Protein AF-A0A0K2RUL8-F1 (afdb_monomer_lite)

Secondary structure (DSSP, 8-state):
-EEESEEEBTEEEEEEEE-EETTEE---BBPBTTBS-EEEEEETTT-PBPEEEE-SPPPPTT--B-SEEEEEEEESSSSEEEEEEEEEETTEEEEEEEEEETEEEEPPPPB-PPP-----

Foldseek 3Di:
DFKWWFAAAPDKIKIKDFDDDPNHGDAFWDDDPFFSKDKWKAFPPPRDTWDKDWDDDGDDPPDTGDRMTMMITHHNGFHKMKMWMWIDDPNDIDIWIFIHTNHRDIGDGTDDDDDDDDDD

Radius of gyration: 14.35 Å; chains: 1; bounding box: 32×33×39 Å

Sequence (120 aa):
MTIAGDLRGGASSELTLSVSKNGAPVTTLQPYLGAFGHLVALRDGDLAYLHVHPEGAEPQNGQVSGPTVRFAAEAPTSGRYMLYFDFQVDGAVHSAAFVLAADGTPGAQPVQTPGESHGH

Structure (m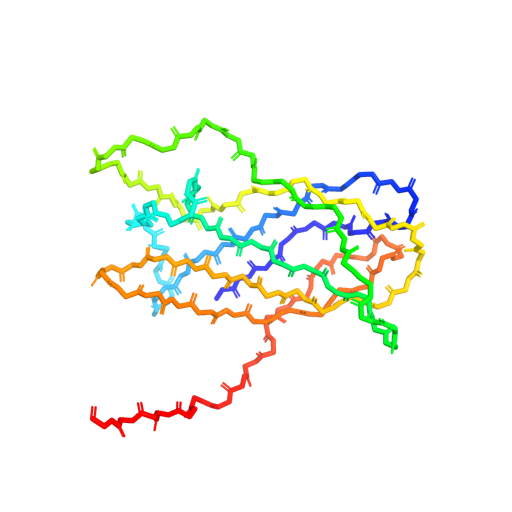mCIF, N/CA/C/O backbone):
data_AF-A0A0K2RUL8-F1
#
_entry.id   AF-A0A0K2RUL8-F1
#
loop_
_atom_site.group_PDB
_atom_site.id
_atom_site.type_symbol
_atom_site.label_atom_id
_atom_site.label_alt_id
_atom_site.label_comp_id
_atom_site.label_asym_id
_atom_site.label_entity_id
_atom_site.label_seq_id
_atom_site.pdbx_PDB_ins_code
_atom_site.Cartn_x
_atom_site.Cartn_y
_atom_site.Cartn_z
_atom_site.occupancy
_atom_site.B_iso_or_equiv
_atom_site.auth_seq_id
_atom_site.auth_comp_id
_atom_site.auth_asym_id
_atom_site.auth_atom_id
_atom_site.pdbx_PDB_model_num
ATOM 1 N N . MET A 1 1 ? -11.275 -1.785 -0.208 1.00 91.00 1 MET A N 1
ATOM 2 C CA . MET A 1 1 ? -9.869 -1.339 -0.252 1.00 91.00 1 MET A CA 1
ATOM 3 C C . MET A 1 1 ? -9.560 -0.812 -1.640 1.00 91.00 1 MET A C 1
ATOM 5 O O . MET A 1 1 ? -10.170 -1.292 -2.588 1.00 91.00 1 MET A O 1
ATOM 9 N N . THR A 1 2 ? -8.664 0.158 -1.765 1.00 94.81 2 THR A N 1
ATOM 10 C CA . THR A 1 2 ? -8.197 0.689 -3.057 1.00 94.81 2 THR A CA 1
ATOM 11 C C . THR A 1 2 ? -6.699 0.947 -3.001 1.00 94.81 2 THR A C 1
ATOM 13 O O . THR A 1 2 ? -6.160 1.167 -1.917 1.00 94.81 2 THR A O 1
ATOM 16 N N . ILE A 1 3 ? -6.055 0.943 -4.164 1.00 96.12 3 ILE A N 1
ATOM 17 C CA . ILE A 1 3 ? -4.680 1.395 -4.370 1.00 96.12 3 ILE A CA 1
ATOM 18 C C . ILE A 1 3 ? -4.711 2.573 -5.344 1.00 96.12 3 ILE A C 1
ATOM 20 O O . ILE A 1 3 ? -5.467 2.553 -6.313 1.00 96.12 3 ILE A O 1
ATOM 24 N N . ALA A 1 4 ? -3.922 3.601 -5.063 1.00 95.50 4 ALA A N 1
ATOM 25 C CA . ALA A 1 4 ? -3.710 4.747 -5.935 1.00 95.50 4 ALA A CA 1
ATOM 26 C C . ALA A 1 4 ? -2.208 4.963 -6.147 1.00 95.50 4 ALA A C 1
ATOM 28 O O . ALA A 1 4 ? -1.413 4.642 -5.264 1.00 95.50 4 ALA A O 1
ATOM 29 N N . GLY A 1 5 ? -1.847 5.515 -7.303 1.00 94.38 5 GLY A N 1
ATOM 30 C CA . GLY A 1 5 ? -0.465 5.716 -7.736 1.00 94.38 5 GLY A CA 1
ATOM 31 C C . GLY A 1 5 ? -0.208 5.095 -9.108 1.00 94.38 5 GLY A C 1
ATOM 32 O O . GLY A 1 5 ? -0.907 4.162 -9.514 1.00 94.38 5 GLY A O 1
ATOM 33 N N . ASP A 1 6 ? 0.796 5.631 -9.799 1.00 93.50 6 ASP A N 1
ATOM 34 C CA . ASP A 1 6 ? 1.191 5.231 -11.150 1.00 93.50 6 ASP A CA 1
ATOM 35 C C . ASP A 1 6 ? 2.545 4.522 -11.064 1.00 93.50 6 ASP A C 1
ATOM 37 O O . ASP A 1 6 ? 3.591 5.175 -11.027 1.00 93.50 6 ASP A O 1
ATOM 41 N N . LEU A 1 7 ? 2.545 3.188 -11.009 1.00 93.81 7 LEU A N 1
ATOM 42 C CA . LEU A 1 7 ? 3.792 2.425 -10.956 1.00 93.81 7 LEU A CA 1
ATOM 43 C C . LEU A 1 7 ? 4.550 2.589 -12.281 1.00 93.81 7 LEU A C 1
ATOM 45 O O . LEU A 1 7 ? 3.973 2.438 -13.360 1.00 93.81 7 LEU A O 1
ATOM 49 N N . ARG A 1 8 ? 5.852 2.881 -12.222 1.00 94.31 8 ARG A N 1
ATOM 50 C CA . ARG A 1 8 ? 6.692 3.054 -13.417 1.00 94.31 8 ARG A CA 1
ATOM 51 C C . ARG A 1 8 ? 7.955 2.213 -13.345 1.00 94.31 8 ARG A C 1
ATOM 53 O O . ARG A 1 8 ? 8.705 2.283 -12.379 1.00 94.31 8 ARG A O 1
ATOM 60 N N . GLY A 1 9 ? 8.210 1.450 -14.404 1.00 93.94 9 GLY A N 1
ATOM 61 C CA . GLY A 1 9 ? 9.452 0.701 -14.552 1.00 93.94 9 GLY A CA 1
ATOM 62 C C . GLY A 1 9 ? 10.683 1.610 -14.586 1.00 93.94 9 GLY A C 1
ATOM 63 O O . GLY A 1 9 ? 10.694 2.624 -15.280 1.00 93.94 9 GLY A O 1
ATOM 64 N N . GLY A 1 10 ? 11.727 1.226 -13.856 1.00 92.06 10 GLY A N 1
ATOM 65 C CA . GLY A 1 10 ? 12.992 1.952 -13.751 1.00 92.06 10 GLY A CA 1
ATOM 66 C C . GLY A 1 10 ? 12.940 3.207 -12.874 1.00 92.06 10 GLY A C 1
ATOM 67 O O . GLY A 1 10 ? 13.909 3.963 -12.866 1.00 92.06 10 GLY A O 1
ATOM 68 N N . ALA A 1 11 ? 11.838 3.452 -12.157 1.00 90.06 11 ALA A N 1
ATOM 69 C CA . ALA A 1 11 ? 11.668 4.620 -11.298 1.00 90.06 11 ALA A CA 1
ATOM 70 C C . ALA A 1 11 ? 10.979 4.262 -9.974 1.00 90.06 11 ALA A C 1
ATOM 72 O O . ALA A 1 11 ? 10.214 3.301 -9.888 1.00 90.06 11 ALA A O 1
ATOM 73 N N . SER A 1 12 ? 11.225 5.079 -8.949 1.00 93.38 12 SER A N 1
ATOM 74 C CA . SER A 1 12 ? 10.457 5.035 -7.705 1.00 93.38 12 SER A CA 1
ATOM 75 C C . SER A 1 12 ? 9.083 5.677 -7.909 1.00 93.38 12 SER A C 1
ATOM 77 O O . SER A 1 12 ? 8.950 6.668 -8.632 1.00 93.38 12 SER A O 1
ATOM 79 N N . SER A 1 13 ? 8.049 5.085 -7.319 1.00 95.06 13 SER A N 1
ATOM 80 C CA . SER A 1 13 ? 6.659 5.545 -7.374 1.00 95.06 13 SER A CA 1
ATOM 81 C C . SER A 1 13 ? 6.029 5.460 -5.984 1.00 95.06 13 SER A C 1
ATOM 83 O O . SER A 1 13 ? 6.240 4.481 -5.271 1.00 95.06 13 SER A O 1
ATOM 85 N N . GLU A 1 14 ? 5.230 6.460 -5.611 1.00 96.88 14 GLU A N 1
ATOM 86 C CA . GLU A 1 14 ? 4.415 6.403 -4.393 1.00 96.88 14 GLU A CA 1
ATOM 87 C C . GLU A 1 14 ? 3.122 5.623 -4.677 1.00 96.88 14 GLU A C 1
ATOM 89 O O . GLU A 1 14 ? 2.410 5.899 -5.647 1.00 96.88 14 GLU A O 1
ATOM 94 N N . LEU A 1 15 ? 2.808 4.654 -3.817 1.00 97.31 15 LEU A N 1
ATOM 95 C CA . LEU A 1 15 ? 1.560 3.900 -3.810 1.00 97.31 15 LEU A CA 1
ATOM 96 C C . LEU A 1 15 ? 0.812 4.174 -2.504 1.00 97.31 15 LEU A C 1
ATOM 98 O O . LEU A 1 15 ? 1.342 3.973 -1.413 1.00 97.31 15 LEU A O 1
ATOM 102 N N . THR A 1 16 ? -0.449 4.586 -2.607 1.00 97.56 16 THR A N 1
ATOM 103 C CA . THR A 1 16 ? -1.331 4.822 -1.458 1.00 97.56 16 THR A CA 1
ATOM 104 C C . THR A 1 16 ? -2.410 3.746 -1.390 1.00 97.56 16 THR A C 1
ATOM 106 O O . THR A 1 16 ? -3.286 3.686 -2.256 1.00 97.56 16 THR A O 1
ATOM 109 N N . LEU A 1 17 ? -2.402 2.927 -0.335 1.00 97.62 17 LEU A N 1
ATOM 110 C CA . LEU A 1 17 ? -3.502 2.013 -0.016 1.00 97.62 17 LEU A CA 1
ATOM 111 C C . LEU A 1 17 ? -4.522 2.704 0.876 1.00 97.62 17 LEU A C 1
ATOM 113 O O . LEU A 1 17 ? -4.144 3.334 1.854 1.00 97.62 17 LEU A O 1
ATOM 117 N N . SER A 1 18 ? -5.812 2.555 0.570 1.00 97.44 18 SER A N 1
ATOM 118 C CA . SER A 1 18 ? -6.915 3.042 1.411 1.00 97.44 18 SER A CA 1
ATOM 119 C C . SER A 1 18 ? -7.788 1.893 1.906 1.00 97.44 18 SER A C 1
ATOM 121 O O . SER A 1 18 ? -8.347 1.129 1.107 1.00 97.44 18 SER A O 1
ATOM 123 N N . VAL A 1 19 ? -7.947 1.800 3.226 1.00 97.06 19 VAL A N 1
ATOM 124 C CA . VAL A 1 19 ? -8.716 0.756 3.910 1.00 97.06 19 VAL A CA 1
ATOM 125 C C . VAL A 1 19 ? -10.100 1.278 4.297 1.00 97.06 19 VAL A C 1
ATOM 127 O O . VAL A 1 19 ? -10.252 2.328 4.922 1.00 97.06 19 VAL A O 1
ATOM 130 N N . SER A 1 20 ? -11.131 0.518 3.933 1.00 96.06 20 SER A N 1
ATOM 131 C CA . SER A 1 20 ? -12.523 0.800 4.284 1.00 96.06 20 SER A CA 1
ATOM 132 C C . SER A 1 20 ? -13.270 -0.486 4.630 1.00 96.06 20 SER A C 1
ATOM 134 O O . SER A 1 20 ? -12.995 -1.545 4.060 1.00 96.06 20 SER A O 1
ATOM 136 N N . LYS A 1 21 ? -14.230 -0.385 5.553 1.00 92.94 21 LYS A N 1
ATOM 137 C CA . LYS A 1 21 ? -15.114 -1.469 6.005 1.00 92.94 21 LYS A CA 1
ATOM 138 C C . LYS A 1 21 ? -16.552 -0.980 5.879 1.00 92.94 21 LYS A C 1
ATOM 140 O O . LYS A 1 21 ? -16.902 0.052 6.441 1.00 92.94 21 LYS A O 1
ATOM 145 N N . ASN A 1 22 ? -17.377 -1.684 5.103 1.00 91.81 22 ASN A N 1
ATOM 146 C CA . ASN A 1 22 ? -18.777 -1.310 4.844 1.00 91.81 22 ASN A CA 1
ATOM 147 C C . ASN A 1 22 ? -18.952 0.139 4.341 1.00 91.81 22 ASN A C 1
ATOM 149 O O . ASN A 1 22 ? -19.865 0.846 4.753 1.00 91.81 22 ASN A O 1
ATOM 153 N N . GLY A 1 23 ? -18.038 0.603 3.483 1.00 91.75 23 GLY A N 1
ATOM 154 C CA . GLY A 1 23 ? -18.050 1.970 2.950 1.00 91.75 23 GLY A CA 1
ATOM 155 C C . GLY A 1 23 ? -17.506 3.046 3.898 1.00 91.75 23 GLY A C 1
ATOM 156 O O . GLY A 1 23 ? -17.282 4.166 3.450 1.00 91.75 23 GLY A O 1
ATOM 157 N N . ALA A 1 24 ? -17.224 2.724 5.165 1.00 96.31 24 ALA A N 1
ATOM 158 C CA . ALA A 1 24 ? -16.614 3.649 6.116 1.00 96.31 24 ALA A CA 1
ATOM 159 C C . ALA A 1 24 ? -15.075 3.525 6.111 1.00 96.31 24 ALA A C 1
ATOM 161 O O . ALA A 1 24 ? -14.562 2.400 6.087 1.00 96.31 24 ALA A O 1
ATOM 162 N N . PRO A 1 25 ? -14.317 4.638 6.141 1.00 97.50 25 PRO A N 1
ATOM 163 C CA . PRO A 1 25 ? -12.862 4.603 6.287 1.00 97.50 25 PRO A CA 1
ATOM 164 C C . PRO A 1 25 ? -12.443 3.953 7.611 1.00 97.50 25 PRO A C 1
ATOM 166 O O . PRO A 1 25 ? -13.010 4.257 8.659 1.00 97.50 25 PRO A O 1
ATOM 169 N N . VAL A 1 26 ? -11.435 3.079 7.577 1.00 97.81 26 VAL A N 1
ATOM 170 C CA . VAL A 1 26 ? -10.878 2.467 8.793 1.00 97.81 26 VAL A CA 1
ATOM 171 C C . VAL A 1 26 ? -9.761 3.350 9.335 1.00 97.81 26 VAL A C 1
ATOM 173 O O . VAL A 1 26 ? -8.715 3.459 8.715 1.00 97.81 26 VAL A O 1
ATOM 176 N N . THR A 1 27 ? -9.952 3.959 10.502 1.00 97.50 27 THR A N 1
ATOM 177 C CA . THR A 1 27 ? -8.959 4.845 11.149 1.00 97.50 27 THR A CA 1
ATOM 178 C C . THR A 1 27 ? -8.295 4.204 12.371 1.00 97.50 27 THR A C 1
ATOM 180 O O . THR A 1 27 ? -7.777 4.897 13.242 1.00 97.50 27 THR A O 1
ATOM 183 N N . THR A 1 28 ? -8.381 2.879 12.472 1.00 97.31 28 THR A N 1
ATOM 184 C CA . THR A 1 28 ? -7.908 2.076 13.608 1.00 97.31 28 THR A CA 1
ATOM 185 C C . THR A 1 28 ? -6.901 1.013 13.171 1.00 97.31 28 THR A C 1
ATOM 187 O O . THR A 1 28 ? -6.813 -0.047 13.788 1.00 97.31 28 THR A O 1
ATOM 190 N N . LEU A 1 29 ? -6.146 1.277 12.096 1.00 97.62 29 LEU A N 1
ATOM 191 C CA . LEU A 1 29 ? -5.076 0.384 11.653 1.00 97.62 29 LEU A CA 1
ATOM 192 C C . LEU A 1 29 ? -4.055 0.230 12.775 1.00 97.62 29 LEU A C 1
ATOM 194 O O . LEU A 1 29 ? -3.565 1.227 13.310 1.00 97.62 29 LEU A O 1
ATOM 198 N N . GLN A 1 30 ? -3.748 -1.014 13.115 1.00 97.62 30 GLN A N 1
ATOM 199 C CA . GLN A 1 30 ? -2.789 -1.358 14.151 1.00 97.62 30 GLN A CA 1
ATOM 200 C C . GLN A 1 30 ? -1.403 -1.607 13.541 1.00 97.62 30 GLN A C 1
ATOM 202 O O . GLN A 1 30 ? -1.309 -1.985 12.369 1.00 97.62 30 GLN A O 1
ATOM 207 N N . PRO A 1 31 ? -0.326 -1.424 14.323 1.00 96.94 31 PRO A N 1
ATOM 208 C CA . PRO A 1 31 ? 1.020 -1.748 13.882 1.00 96.94 31 PRO A CA 1
ATOM 209 C C . PRO A 1 31 ? 1.137 -3.235 13.532 1.00 96.94 31 PRO A C 1
ATOM 211 O O . PRO A 1 31 ? 0.757 -4.096 14.323 1.00 96.94 31 PRO A O 1
ATOM 214 N N . TYR A 1 32 ? 1.701 -3.527 12.367 1.00 94.88 32 TYR A N 1
ATOM 215 C CA . TYR A 1 32 ? 1.982 -4.861 11.864 1.00 94.88 32 TYR A CA 1
ATOM 216 C C . TYR A 1 32 ? 3.346 -4.847 11.167 1.00 94.88 32 TYR A C 1
ATOM 218 O O . TYR A 1 32 ? 3.588 -4.027 10.284 1.00 94.88 32 TYR A O 1
ATOM 226 N N . LEU A 1 33 ? 4.260 -5.720 11.607 1.00 93.06 33 LEU A N 1
ATOM 227 C CA . LEU A 1 33 ? 5.630 -5.831 11.076 1.00 93.06 33 LEU A CA 1
ATOM 228 C C . LEU A 1 33 ? 6.403 -4.492 11.009 1.00 93.06 33 LEU A C 1
ATOM 230 O O . LEU A 1 33 ? 7.179 -4.265 10.088 1.00 93.06 33 LEU A O 1
ATOM 234 N N . GLY A 1 34 ? 6.199 -3.605 11.991 1.00 91.38 34 GLY A N 1
ATOM 235 C CA . GLY A 1 34 ? 6.920 -2.325 12.085 1.00 91.38 34 GLY A CA 1
ATOM 236 C C . GLY A 1 34 ? 6.327 -1.171 11.266 1.00 91.38 34 GLY A C 1
ATOM 237 O O . GLY A 1 34 ? 6.931 -0.108 11.206 1.00 91.38 34 GLY A O 1
ATOM 238 N N . ALA A 1 35 ? 5.144 -1.337 10.669 1.00 95.62 35 ALA A N 1
ATOM 239 C CA . ALA A 1 35 ? 4.412 -0.275 9.970 1.00 95.62 35 ALA A CA 1
ATOM 240 C C . ALA A 1 35 ? 2.895 -0.413 10.194 1.00 95.62 35 ALA A C 1
ATOM 242 O O . ALA A 1 35 ? 2.449 -1.307 10.902 1.00 95.62 35 ALA A O 1
ATOM 243 N N . PHE A 1 36 ? 2.070 0.451 9.597 1.00 96.88 36 PHE A N 1
ATOM 244 C CA . PHE A 1 36 ? 0.598 0.305 9.631 1.00 96.88 36 PHE A CA 1
ATOM 245 C C . PHE A 1 36 ? 0.042 -0.609 8.524 1.00 96.88 36 PHE A C 1
ATOM 247 O O . PHE A 1 36 ? -1.169 -0.693 8.318 1.00 96.88 36 PHE A O 1
ATOM 254 N N . GLY A 1 37 ? 0.934 -1.291 7.811 1.00 96.19 37 GLY A N 1
ATOM 255 C CA . GLY A 1 37 ? 0.639 -2.323 6.831 1.00 96.19 37 GLY A CA 1
ATOM 256 C C . GLY A 1 37 ? 1.928 -2.822 6.182 1.00 96.19 37 GLY A C 1
ATOM 257 O O . GLY A 1 37 ? 2.963 -2.158 6.248 1.00 96.19 37 GLY A O 1
ATOM 258 N N . HIS A 1 38 ? 1.863 -3.984 5.549 1.00 97.00 38 HIS A N 1
ATOM 259 C CA . HIS A 1 38 ? 2.970 -4.625 4.858 1.00 97.00 38 HIS A CA 1
ATOM 260 C C . HIS A 1 38 ? 2.591 -4.836 3.393 1.00 97.00 38 HIS A C 1
ATOM 262 O O . HIS A 1 38 ? 1.516 -5.354 3.105 1.00 97.00 38 HIS A O 1
ATOM 268 N N . LEU A 1 39 ? 3.449 -4.406 2.468 1.00 97.06 39 LEU A N 1
ATOM 269 C CA . LEU A 1 39 ? 3.209 -4.529 1.034 1.00 97.06 39 LEU A CA 1
ATOM 270 C C . LEU A 1 39 ? 4.316 -5.365 0.402 1.00 97.06 39 LE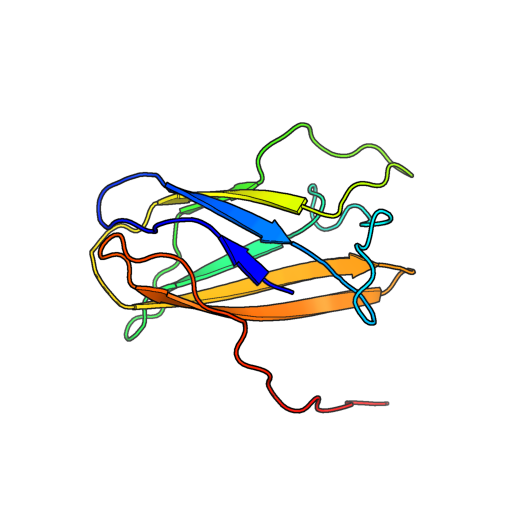U A C 1
ATOM 272 O O . LEU A 1 39 ? 5.483 -4.978 0.414 1.00 97.06 39 LEU A O 1
ATOM 276 N N . VAL A 1 40 ? 3.926 -6.485 -0.196 1.00 95.56 40 VAL A N 1
ATOM 277 C CA . VAL A 1 40 ? 4.785 -7.295 -1.059 1.00 95.56 40 VAL A CA 1
ATOM 278 C C . VAL A 1 40 ? 4.349 -7.082 -2.497 1.00 95.56 40 VAL A C 1
ATOM 280 O O . VAL A 1 40 ? 3.158 -7.100 -2.797 1.00 95.56 40 VAL A O 1
ATOM 283 N N . ALA A 1 41 ? 5.307 -6.915 -3.400 1.00 94.88 41 ALA A N 1
ATOM 284 C CA . ALA A 1 41 ? 5.044 -6.843 -4.827 1.00 94.88 41 ALA A CA 1
ATOM 285 C C . ALA A 1 41 ? 5.949 -7.826 -5.573 1.00 94.88 41 ALA A C 1
ATOM 287 O O . ALA A 1 41 ? 7.152 -7.889 -5.316 1.00 94.88 41 ALA A O 1
ATOM 288 N N . LEU A 1 42 ? 5.351 -8.597 -6.481 1.00 94.94 42 LEU A N 1
ATOM 289 C CA . LEU A 1 42 ? 6.003 -9.646 -7.262 1.00 94.94 42 LEU A CA 1
ATOM 290 C C . LEU A 1 42 ? 5.802 -9.387 -8.750 1.00 94.94 42 LEU A C 1
ATOM 292 O O . LEU A 1 42 ? 4.688 -9.081 -9.186 1.00 94.94 42 LEU A O 1
ATOM 296 N N . ARG A 1 43 ? 6.865 -9.540 -9.540 1.00 94.88 43 ARG A N 1
ATOM 297 C CA . ARG A 1 43 ? 6.769 -9.500 -11.000 1.00 94.88 43 ARG A CA 1
ATOM 298 C C . ARG A 1 43 ? 6.062 -10.741 -11.530 1.00 94.88 43 ARG A C 1
ATOM 300 O O . ARG A 1 43 ? 6.397 -11.862 -11.154 1.00 94.88 43 ARG A O 1
ATOM 307 N N . ASP A 1 44 ? 5.113 -10.534 -12.434 1.00 91.88 44 ASP A N 1
ATOM 308 C CA . ASP A 1 44 ? 4.483 -11.625 -13.171 1.00 91.88 44 ASP A CA 1
ATOM 309 C C . ASP A 1 44 ? 5.533 -12.412 -13.983 1.00 91.88 44 ASP A C 1
ATOM 311 O O . ASP A 1 44 ? 6.440 -11.829 -14.581 1.00 91.88 44 ASP A O 1
ATOM 315 N N . GLY A 1 45 ? 5.430 -13.742 -13.982 1.00 90.81 45 GLY A N 1
ATOM 316 C CA . GLY A 1 45 ? 6.353 -14.641 -14.679 1.00 90.81 45 GLY A CA 1
ATOM 317 C C . GLY A 1 45 ? 7.454 -15.216 -13.787 1.00 90.81 45 GLY A C 1
ATOM 318 O O . GLY A 1 45 ? 7.431 -16.410 -13.501 1.00 90.81 45 GLY A O 1
ATOM 319 N N . ASP A 1 46 ? 8.415 -14.396 -13.353 1.00 89.75 46 ASP A N 1
ATOM 320 C CA . ASP A 1 46 ? 9.583 -14.867 -12.583 1.00 89.75 46 ASP A CA 1
ATOM 321 C C . ASP A 1 46 ? 9.497 -14.642 -11.068 1.00 89.75 46 ASP A C 1
ATOM 323 O O . ASP A 1 46 ? 10.398 -15.059 -10.340 1.00 89.75 46 ASP A O 1
ATOM 327 N N . LEU A 1 47 ? 8.412 -14.020 -10.592 1.00 90.75 47 LEU A N 1
ATOM 328 C CA . LEU A 1 47 ? 8.139 -13.759 -9.175 1.00 90.75 47 LEU A CA 1
ATOM 329 C C . LEU A 1 47 ? 9.261 -12.985 -8.471 1.00 90.75 47 LEU A C 1
ATOM 331 O O . LEU A 1 47 ? 9.415 -13.071 -7.252 1.00 90.75 47 LEU A O 1
ATOM 335 N N . ALA A 1 48 ? 10.036 -12.200 -9.225 1.00 87.56 48 ALA A N 1
ATOM 336 C CA . ALA A 1 48 ? 11.040 -11.323 -8.648 1.00 87.56 48 ALA A CA 1
ATOM 337 C C . ALA A 1 48 ? 10.376 -10.294 -7.719 1.00 87.56 48 ALA A C 1
ATOM 339 O O . ALA A 1 48 ? 9.411 -9.625 -8.105 1.00 87.56 48 ALA A O 1
ATOM 340 N N . TYR A 1 49 ? 10.915 -10.163 -6.506 1.00 84.44 49 TYR A N 1
ATOM 341 C CA . TYR A 1 49 ? 10.475 -9.175 -5.524 1.00 84.44 49 TYR A CA 1
ATOM 342 C C . TYR A 1 49 ? 10.816 -7.753 -5.974 1.00 84.44 49 TYR A C 1
ATOM 344 O O . TYR A 1 49 ? 11.891 -7.506 -6.527 1.00 84.44 49 TYR A O 1
ATOM 352 N N . LEU A 1 50 ? 9.917 -6.811 -5.689 1.00 87.38 50 LEU A N 1
ATOM 353 C CA . LEU A 1 50 ? 10.196 -5.378 -5.816 1.00 87.38 50 LEU A CA 1
ATOM 354 C C . LEU A 1 50 ? 10.725 -4.840 -4.507 1.00 87.38 50 LEU A C 1
ATOM 356 O O . LEU A 1 50 ? 10.371 -5.302 -3.422 1.00 87.38 50 LEU A O 1
ATOM 360 N N . HIS A 1 51 ? 11.510 -3.782 -4.640 1.00 89.81 51 HIS A N 1
ATOM 361 C CA . HIS A 1 51 ? 11.878 -2.962 -3.511 1.00 89.81 51 HIS A CA 1
ATOM 362 C C . HIS A 1 51 ? 10.673 -2.107 -3.113 1.00 89.81 51 HIS A C 1
ATOM 364 O O . HIS A 1 51 ? 10.190 -1.300 -3.910 1.00 89.81 51 HIS A O 1
ATOM 370 N N . VAL A 1 52 ? 10.162 -2.322 -1.901 1.00 93.62 52 VAL A N 1
ATOM 371 C CA . VAL A 1 52 ? 9.005 -1.609 -1.356 1.00 93.62 52 VAL A CA 1
ATOM 372 C C . VAL A 1 52 ? 9.312 -1.202 0.080 1.00 93.62 52 VAL A C 1
ATOM 374 O O . VAL A 1 52 ? 9.753 -2.035 0.869 1.00 93.62 52 VAL A O 1
ATOM 377 N N . HIS A 1 53 ? 9.052 0.060 0.420 1.00 93.31 53 HIS A N 1
ATOM 378 C CA . HIS A 1 53 ? 9.222 0.594 1.773 1.00 93.31 53 HIS A CA 1
ATOM 379 C C . HIS A 1 53 ? 7.969 1.329 2.232 1.00 93.31 53 HIS A C 1
ATOM 381 O O . HIS A 1 53 ? 7.455 2.147 1.466 1.00 93.31 53 HIS A O 1
ATOM 387 N N . PRO A 1 54 ? 7.470 1.076 3.455 1.00 94.38 54 PRO A N 1
ATOM 388 C CA . PRO A 1 54 ? 6.426 1.904 4.035 1.00 94.38 54 PRO A CA 1
ATOM 389 C C . PRO A 1 54 ? 6.961 3.316 4.277 1.00 94.38 54 PRO A C 1
ATOM 391 O O . PRO A 1 54 ? 8.103 3.505 4.695 1.00 94.38 54 PRO A O 1
ATOM 394 N N . GLU A 1 55 ? 6.117 4.309 4.040 1.00 93.88 55 GLU A N 1
ATOM 395 C CA . GLU A 1 55 ? 6.429 5.699 4.345 1.00 93.88 55 GLU A CA 1
ATOM 396 C C . GLU A 1 55 ? 5.829 6.132 5.686 1.00 93.88 55 GLU A C 1
ATOM 398 O O . GLU A 1 55 ? 4.790 5.634 6.130 1.00 93.88 55 GLU A O 1
ATOM 403 N N . GLY A 1 56 ? 6.461 7.133 6.300 1.00 89.38 56 GLY A N 1
ATOM 404 C CA . GLY A 1 56 ? 6.063 7.687 7.591 1.00 89.38 56 GLY A CA 1
ATOM 405 C C . GLY A 1 56 ? 6.955 7.225 8.740 1.00 89.38 56 GLY A C 1
ATOM 406 O O . GLY A 1 56 ? 7.959 6.545 8.547 1.00 89.38 56 GLY A O 1
ATOM 407 N N . ALA A 1 57 ? 6.613 7.661 9.951 1.00 86.19 57 ALA A N 1
ATOM 408 C CA . ALA A 1 57 ? 7.337 7.268 11.154 1.00 86.19 57 ALA A CA 1
ATOM 409 C C . ALA A 1 57 ? 6.979 5.836 11.569 1.00 86.19 57 ALA A C 1
ATOM 411 O O . ALA A 1 57 ? 5.828 5.416 11.423 1.00 86.19 57 ALA A O 1
ATOM 412 N N . GLU A 1 58 ? 7.949 5.128 12.152 1.00 90.81 58 GLU A N 1
ATOM 413 C CA . GLU A 1 58 ? 7.689 3.837 12.783 1.00 90.81 58 GLU A CA 1
ATOM 414 C C . GLU A 1 58 ? 6.607 3.978 13.871 1.00 90.81 58 GLU A C 1
ATOM 416 O O . GLU A 1 58 ? 6.633 4.926 14.669 1.00 90.81 58 GLU A O 1
ATOM 421 N N . PRO A 1 59 ? 5.640 3.052 13.911 1.00 93.50 59 PRO A N 1
ATOM 422 C CA . PRO A 1 59 ? 4.553 3.089 14.866 1.00 93.50 59 PRO A CA 1
ATOM 423 C C . PRO A 1 59 ? 5.036 2.789 16.285 1.00 93.50 59 PRO A C 1
ATOM 425 O O . PRO A 1 59 ? 5.840 1.889 16.525 1.00 93.50 59 PRO A O 1
ATOM 428 N N . GLN A 1 60 ? 4.457 3.493 17.252 1.00 92.75 60 GLN A N 1
ATOM 429 C CA . GLN A 1 60 ? 4.638 3.199 18.671 1.00 92.75 60 GLN A CA 1
ATOM 430 C C . GLN A 1 60 ? 3.590 2.192 19.165 1.00 92.75 60 GLN A C 1
ATOM 432 O O . GLN A 1 60 ? 2.499 2.065 18.602 1.00 92.75 60 GLN A O 1
ATOM 437 N N . ASN A 1 61 ? 3.891 1.491 20.261 1.00 84.75 61 ASN A N 1
ATOM 438 C CA . ASN A 1 61 ? 2.943 0.559 20.876 1.00 84.75 61 ASN A CA 1
ATOM 439 C C . ASN A 1 61 ? 1.627 1.261 21.247 1.00 84.75 61 ASN A C 1
ATOM 441 O O . ASN A 1 61 ? 1.627 2.282 21.930 1.00 84.75 61 ASN A O 1
ATOM 445 N N . GLY A 1 62 ? 0.502 0.682 20.820 1.00 87.94 62 GLY A N 1
ATOM 446 C CA . GLY A 1 62 ? -0.837 1.228 21.065 1.00 87.94 62 GLY A CA 1
ATOM 447 C C . GLY A 1 62 ? -1.241 2.386 20.145 1.00 87.94 62 GLY A C 1
ATOM 448 O O . GLY A 1 62 ? -2.375 2.851 20.236 1.00 87.94 62 GLY A O 1
ATOM 449 N N . GLN A 1 63 ? -0.360 2.838 19.247 1.00 95.38 63 GLN A N 1
ATOM 450 C CA . GLN A 1 63 ? -0.707 3.825 18.229 1.00 95.38 63 GLN A CA 1
ATOM 451 C C . GLN A 1 63 ? -1.611 3.199 17.162 1.00 95.38 63 GLN A C 1
ATOM 453 O O . GLN A 1 63 ? -1.449 2.035 16.804 1.00 95.38 63 GLN A O 1
ATOM 458 N N . VAL A 1 64 ? -2.531 3.995 16.620 1.00 96.31 64 VAL A N 1
ATOM 459 C CA . VAL A 1 64 ? -3.343 3.631 15.455 1.00 96.31 64 VAL A CA 1
ATOM 460 C C . VAL A 1 64 ? -3.186 4.654 14.333 1.00 96.31 64 VAL A C 1
ATOM 462 O O . VAL A 1 64 ? -2.802 5.799 14.580 1.00 96.31 64 VAL A O 1
ATOM 465 N N . SER A 1 65 ? -3.482 4.237 13.104 1.00 96.19 65 SER A N 1
ATOM 466 C CA . SER A 1 65 ? -3.446 5.083 11.906 1.00 96.19 65 SER A CA 1
ATOM 467 C C . SER A 1 65 ? -4.601 4.754 10.952 1.00 96.19 65 SER A C 1
ATOM 469 O O . SER A 1 65 ? -5.503 3.977 11.271 1.00 96.19 65 SER A O 1
ATOM 471 N N . GLY A 1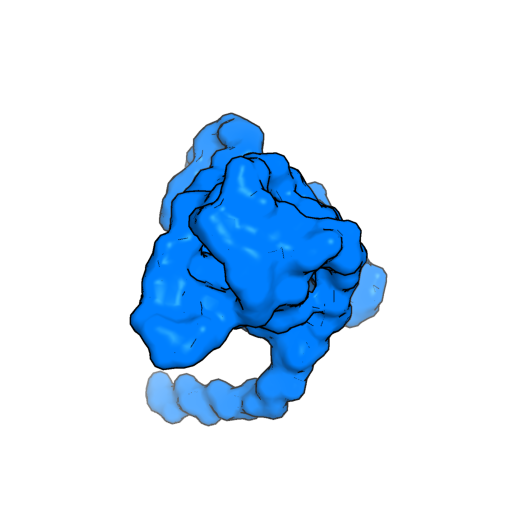 66 ? -4.573 5.344 9.762 1.00 94.50 66 GLY A N 1
ATOM 472 C CA . GLY A 1 66 ? -5.542 5.139 8.696 1.00 94.50 66 GLY A CA 1
ATOM 473 C C . GLY A 1 66 ? -6.297 6.418 8.319 1.00 94.50 66 GLY A C 1
ATOM 474 O O . GLY A 1 66 ? -6.171 7.447 8.982 1.00 94.50 66 GLY A O 1
ATOM 475 N N . PRO A 1 67 ? -7.077 6.378 7.227 1.00 96.81 67 PRO A N 1
ATOM 476 C CA . PRO A 1 67 ? -7.399 5.189 6.433 1.00 96.81 67 PRO A CA 1
ATOM 477 C C . PRO A 1 67 ? -6.357 4.814 5.386 1.00 96.81 67 PRO A C 1
ATOM 479 O O . PRO A 1 67 ? -6.530 3.807 4.702 1.00 96.81 67 PRO A O 1
ATOM 482 N N . THR A 1 68 ? -5.297 5.610 5.252 1.00 97.38 68 THR A N 1
ATOM 483 C CA . THR A 1 68 ? -4.287 5.428 4.215 1.00 97.38 68 THR A CA 1
ATOM 484 C C . THR A 1 68 ? -2.957 4.927 4.757 1.00 97.38 68 THR A C 1
ATOM 486 O O . THR A 1 68 ? -2.497 5.416 5.788 1.00 97.38 68 THR A O 1
ATOM 489 N N . VAL A 1 69 ? -2.303 4.044 4.005 1.00 97.44 69 VAL A N 1
ATOM 490 C CA . VAL A 1 69 ? -0.902 3.643 4.202 1.00 97.44 69 VAL A CA 1
ATOM 491 C C . VAL A 1 69 ? -0.156 3.896 2.896 1.00 97.44 69 VAL A C 1
ATOM 493 O O . VAL A 1 69 ? -0.659 3.541 1.829 1.00 97.44 69 VAL A O 1
ATOM 496 N N . ARG A 1 70 ? 1.005 4.547 2.972 1.00 97.81 70 ARG A N 1
ATOM 497 C CA . ARG A 1 70 ? 1.804 4.920 1.800 1.00 97.81 70 ARG A CA 1
ATOM 498 C C . ARG A 1 70 ? 3.065 4.083 1.720 1.00 97.81 70 ARG A C 1
ATOM 500 O O . ARG A 1 70 ? 3.633 3.726 2.751 1.00 97.81 70 ARG A O 1
ATOM 507 N N . PHE A 1 71 ? 3.472 3.782 0.497 1.00 97.62 71 PHE A N 1
ATOM 508 C CA . PHE A 1 71 ? 4.670 3.021 0.196 1.00 97.62 71 PHE A CA 1
ATOM 509 C C . PHE A 1 71 ? 5.422 3.668 -0.959 1.00 97.62 71 PHE A C 1
ATOM 511 O O . PHE A 1 71 ? 4.812 4.025 -1.965 1.00 97.62 71 PHE A O 1
ATOM 518 N N . ALA A 1 72 ? 6.744 3.723 -0.852 1.00 96.94 72 ALA A N 1
ATOM 519 C CA . ALA A 1 72 ? 7.612 3.909 -2.004 1.00 96.94 72 ALA A CA 1
ATOM 520 C C . ALA A 1 72 ? 7.886 2.536 -2.632 1.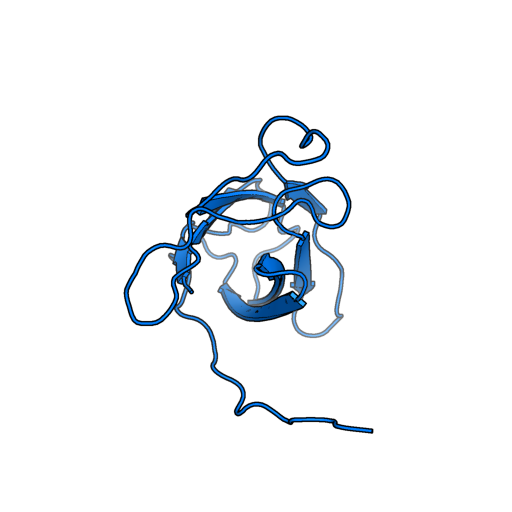00 96.94 72 ALA A C 1
ATOM 522 O O . ALA A 1 72 ? 8.269 1.598 -1.928 1.00 96.94 72 ALA A O 1
ATOM 523 N N . ALA A 1 73 ? 7.682 2.406 -3.941 1.00 96.06 73 ALA A N 1
ATOM 524 C CA . ALA A 1 73 ? 7.894 1.169 -4.686 1.00 96.06 73 ALA A CA 1
ATOM 525 C C . ALA A 1 73 ? 8.761 1.414 -5.926 1.00 96.06 73 ALA A C 1
ATOM 527 O O . ALA A 1 73 ? 8.493 2.321 -6.713 1.00 96.06 73 ALA A O 1
ATOM 528 N N . GLU A 1 74 ? 9.772 0.569 -6.128 1.00 94.62 74 GLU A N 1
ATOM 529 C CA . GLU A 1 74 ? 10.659 0.616 -7.294 1.00 94.62 74 GLU A CA 1
ATOM 530 C C . GLU A 1 74 ? 10.451 -0.637 -8.147 1.00 94.62 74 GLU A C 1
ATOM 532 O O . GLU A 1 74 ? 10.902 -1.737 -7.812 1.00 94.62 74 GLU A O 1
ATOM 537 N N . ALA A 1 75 ? 9.758 -0.471 -9.275 1.00 93.06 75 ALA A N 1
ATOM 538 C CA . ALA A 1 75 ? 9.649 -1.523 -10.275 1.00 93.06 75 ALA A CA 1
ATOM 539 C C . ALA A 1 75 ? 10.917 -1.515 -11.143 1.00 93.06 75 ALA A C 1
ATOM 541 O O . ALA A 1 75 ? 11.190 -0.510 -11.796 1.00 93.06 75 ALA A O 1
ATOM 542 N N . PRO A 1 76 ? 11.701 -2.605 -11.217 1.00 90.81 76 PRO A N 1
ATOM 543 C CA . PRO A 1 76 ? 12.951 -2.605 -11.982 1.00 90.81 76 PRO A CA 1
ATOM 544 C C . PRO A 1 76 ? 12.726 -2.506 -13.497 1.00 90.81 76 PRO A C 1
ATOM 546 O O . PRO A 1 76 ? 13.588 -2.022 -14.225 1.00 90.81 76 PRO A O 1
ATOM 549 N N . THR A 1 77 ? 11.571 -2.964 -13.983 1.00 91.94 77 THR A N 1
ATOM 550 C CA . THR A 1 77 ? 11.209 -2.982 -15.403 1.00 91.94 77 THR A CA 1
ATOM 551 C C . THR A 1 77 ? 9.766 -2.528 -15.583 1.00 91.94 77 THR A C 1
ATOM 553 O O . THR A 1 77 ? 8.984 -2.530 -14.634 1.00 91.94 77 THR A O 1
ATOM 556 N N . SER A 1 78 ? 9.379 -2.175 -16.809 1.00 93.06 78 SER A N 1
ATOM 557 C CA . SER A 1 78 ? 7.957 -2.207 -17.153 1.00 93.06 78 SER A CA 1
ATOM 558 C C . SER A 1 78 ? 7.452 -3.654 -17.081 1.00 93.06 78 SER A C 1
ATOM 560 O O . SER A 1 78 ? 8.233 -4.607 -17.170 1.00 93.06 78 SER A O 1
ATOM 562 N N . GLY A 1 79 ? 6.151 -3.834 -16.878 1.00 92.75 79 GLY A N 1
ATOM 563 C CA . GLY A 1 79 ? 5.552 -5.161 -16.760 1.00 92.75 79 GLY A CA 1
ATOM 564 C C . GLY A 1 79 ? 4.374 -5.191 -15.801 1.00 92.75 79 GLY A C 1
ATOM 565 O O . GLY A 1 79 ? 3.952 -4.159 -15.283 1.00 92.75 79 GLY A O 1
ATOM 566 N N . ARG A 1 80 ? 3.835 -6.388 -15.584 1.00 95.31 80 ARG A N 1
ATOM 567 C CA . ARG A 1 80 ? 2.719 -6.631 -14.671 1.00 95.31 80 ARG A CA 1
ATOM 568 C C . ARG A 1 80 ? 3.241 -7.080 -13.311 1.00 95.31 80 ARG A C 1
ATOM 570 O O . ARG A 1 80 ? 4.166 -7.885 -13.229 1.00 95.31 80 ARG A O 1
ATOM 577 N N . TYR A 1 81 ? 2.604 -6.582 -12.260 1.00 95.25 81 TYR A N 1
ATOM 578 C CA . TYR A 1 81 ? 2.995 -6.826 -10.882 1.00 95.25 81 TYR A CA 1
ATOM 579 C C . TYR A 1 81 ? 1.789 -7.225 -10.039 1.00 95.25 81 TYR A C 1
ATOM 581 O O . TYR A 1 81 ? 0.732 -6.597 -10.121 1.00 95.25 81 TYR A O 1
ATOM 589 N N . MET A 1 82 ? 1.951 -8.277 -9.238 1.00 95.88 82 MET A N 1
ATOM 590 C CA . MET A 1 82 ? 0.982 -8.727 -8.240 1.00 95.88 82 MET A CA 1
ATOM 591 C C . MET A 1 82 ? 1.385 -8.150 -6.889 1.00 95.88 82 MET A C 1
ATOM 593 O O . MET A 1 82 ? 2.500 -8.385 -6.427 1.00 95.88 82 MET A O 1
ATOM 597 N N . LEU A 1 83 ? 0.494 -7.380 -6.277 1.00 96.81 83 LEU A N 1
ATOM 598 C CA . LEU A 1 83 ? 0.734 -6.714 -5.006 1.00 96.81 83 LEU A CA 1
ATOM 599 C C . LEU A 1 83 ? -0.166 -7.330 -3.940 1.00 96.81 83 LEU A C 1
ATOM 601 O O . LEU A 1 83 ? -1.364 -7.483 -4.167 1.00 96.81 83 LEU A O 1
ATOM 605 N N . TYR A 1 84 ? 0.403 -7.626 -2.780 1.00 96.69 84 TYR A N 1
ATOM 606 C CA . TYR A 1 84 ? -0.280 -8.186 -1.621 1.00 96.69 84 TYR A CA 1
ATOM 607 C C . TYR A 1 84 ? -0.080 -7.237 -0.450 1.00 96.69 84 TYR A C 1
ATOM 609 O O . TYR A 1 84 ? 1.053 -6.994 -0.033 1.00 96.69 84 TYR A O 1
ATOM 617 N N . PHE A 1 85 ? -1.177 -6.658 0.025 1.00 97.69 85 PHE A N 1
ATOM 618 C CA . PHE A 1 85 ? -1.177 -5.740 1.153 1.00 97.69 85 PHE A CA 1
ATOM 619 C C . PHE A 1 85 ? -1.813 -6.403 2.366 1.00 97.69 85 PHE A C 1
ATOM 621 O O . PHE A 1 85 ? -3.011 -6.698 2.338 1.00 97.69 85 PHE A O 1
ATOM 628 N N . ASP A 1 86 ? -1.021 -6.559 3.419 1.00 97.81 86 ASP A N 1
ATOM 629 C CA . ASP A 1 86 ? -1.448 -7.057 4.717 1.00 97.81 86 ASP A CA 1
ATOM 630 C C . ASP A 1 86 ? -1.562 -5.903 5.714 1.00 97.81 86 ASP A C 1
ATOM 632 O O . ASP A 1 86 ? -0.688 -5.041 5.805 1.00 97.81 86 ASP A O 1
ATOM 636 N N . PHE A 1 87 ? -2.640 -5.873 6.487 1.00 97.12 87 PHE A N 1
ATOM 637 C CA . PHE A 1 87 ? -2.883 -4.846 7.498 1.00 97.12 87 PHE A CA 1
ATOM 638 C C . PHE A 1 87 ? -3.649 -5.425 8.682 1.00 97.12 87 PHE A C 1
ATOM 640 O O . PHE A 1 87 ? -4.393 -6.392 8.533 1.00 97.12 87 PHE A O 1
ATOM 647 N N . GLN A 1 88 ? -3.489 -4.825 9.861 1.00 97.44 88 GLN A N 1
ATOM 648 C CA . GLN A 1 88 ? -4.113 -5.321 11.085 1.00 97.44 88 GLN A CA 1
ATOM 649 C C . GLN A 1 88 ? -5.215 -4.380 11.583 1.00 97.44 88 GLN A C 1
ATOM 651 O O . GLN A 1 88 ? -5.004 -3.173 11.710 1.00 97.44 88 GLN A O 1
ATOM 656 N N . VAL A 1 89 ? -6.393 -4.938 11.872 1.00 96.88 89 VAL A N 1
ATOM 657 C CA . VAL A 1 89 ? -7.564 -4.242 12.435 1.00 96.88 89 VAL A CA 1
ATOM 658 C C . VAL A 1 89 ? -8.244 -5.172 13.431 1.00 96.88 89 VAL A C 1
ATOM 660 O O . VAL A 1 89 ? -8.375 -6.363 13.172 1.00 96.88 89 VAL A O 1
ATOM 663 N N . ASP A 1 90 ? -8.697 -4.640 14.567 1.00 94.62 90 ASP A N 1
ATOM 664 C CA . ASP A 1 90 ? -9.419 -5.403 15.597 1.00 94.62 90 ASP A CA 1
ATOM 665 C C . ASP A 1 90 ? -8.673 -6.679 16.064 1.00 94.62 90 ASP A C 1
ATOM 667 O O . ASP A 1 90 ? -9.283 -7.682 16.429 1.00 94.62 90 ASP A O 1
ATOM 671 N N . GLY A 1 91 ? -7.336 -6.660 16.047 1.00 95.75 91 GLY A N 1
ATOM 672 C CA . GLY A 1 91 ? -6.484 -7.793 16.417 1.00 95.75 91 GLY A CA 1
ATOM 673 C C . GLY A 1 91 ? -6.312 -8.862 15.331 1.00 95.75 91 GLY A C 1
ATOM 674 O O . GLY A 1 91 ? -5.589 -9.826 15.565 1.00 95.75 91 GLY A O 1
ATOM 675 N N . ALA A 1 92 ? -6.926 -8.696 14.158 1.00 97.44 92 ALA A N 1
ATOM 676 C CA . ALA A 1 92 ? -6.848 -9.633 13.042 1.00 97.44 92 ALA A CA 1
ATOM 677 C C . ALA A 1 92 ? -6.062 -9.044 11.864 1.00 97.44 92 ALA A C 1
ATOM 679 O O . ALA A 1 92 ? -6.207 -7.868 11.525 1.00 97.44 92 ALA A O 1
ATOM 680 N N . VAL A 1 93 ? -5.235 -9.877 11.228 1.00 97.94 93 VAL A N 1
ATOM 681 C CA . VAL A 1 93 ? -4.554 -9.529 9.976 1.00 97.94 93 VAL A CA 1
ATOM 682 C C . VAL A 1 93 ? -5.498 -9.800 8.809 1.00 97.94 93 VAL A C 1
ATOM 684 O O . VAL A 1 93 ? -6.155 -10.839 8.745 1.00 97.94 93 VAL A O 1
ATOM 687 N N . HIS A 1 94 ? -5.555 -8.853 7.884 1.00 97.31 94 HIS A N 1
ATOM 688 C CA . HIS A 1 94 ? -6.341 -8.904 6.666 1.00 97.31 94 HIS A CA 1
ATOM 689 C C . HIS A 1 94 ? -5.435 -8.670 5.467 1.00 97.31 94 HIS A C 1
ATOM 691 O O . HIS A 1 94 ? -4.539 -7.832 5.532 1.00 97.31 94 HIS A O 1
ATOM 697 N N . SER A 1 95 ? -5.732 -9.347 4.363 1.00 96.56 95 SER A N 1
ATOM 698 C CA . SER A 1 95 ? -4.977 -9.234 3.119 1.00 96.56 95 SER A CA 1
ATOM 699 C C . SER A 1 95 ? -5.872 -8.736 1.993 1.00 96.56 95 SER A C 1
ATOM 701 O O . SER A 1 95 ? -7.057 -9.077 1.925 1.00 96.56 95 SER A O 1
ATOM 703 N N . ALA A 1 96 ? -5.310 -7.973 1.062 1.00 96.19 96 ALA A N 1
ATOM 704 C CA . ALA A 1 96 ? -5.920 -7.812 -0.251 1.00 96.19 96 ALA A CA 1
ATOM 705 C C . ALA A 1 96 ? -4.882 -7.758 -1.369 1.00 96.19 96 ALA A C 1
ATOM 707 O O . ALA A 1 96 ? -3.752 -7.306 -1.183 1.00 96.19 96 ALA A O 1
ATOM 708 N N . ALA A 1 97 ? -5.308 -8.232 -2.538 1.00 96.25 97 ALA A N 1
ATOM 709 C CA . ALA A 1 97 ? -4.472 -8.367 -3.714 1.00 96.25 97 ALA A CA 1
ATOM 710 C C . ALA A 1 97 ? -4.834 -7.333 -4.787 1.00 96.25 97 ALA A C 1
ATOM 712 O O . ALA A 1 97 ? -6.011 -7.059 -5.054 1.00 96.25 97 ALA A O 1
ATOM 713 N N . PHE A 1 98 ? -3.807 -6.806 -5.445 1.00 95.31 98 PHE A N 1
ATOM 714 C CA . PHE A 1 98 ? -3.925 -5.908 -6.585 1.00 95.31 98 PHE A CA 1
ATOM 715 C C . PHE A 1 98 ? -3.038 -6.372 -7.728 1.00 95.31 98 PHE A C 1
ATOM 717 O O . PHE A 1 98 ? -2.046 -7.075 -7.540 1.00 95.31 98 PHE A O 1
ATOM 724 N N . VAL A 1 99 ? -3.389 -5.923 -8.926 1.00 94.88 99 VAL A N 1
ATOM 725 C CA . VAL A 1 99 ? -2.568 -6.093 -10.116 1.00 94.88 99 VAL A CA 1
ATOM 726 C C . VAL A 1 99 ? -2.338 -4.719 -10.715 1.00 94.88 99 VAL A C 1
ATOM 728 O O . VAL A 1 99 ? -3.305 -4.054 -11.082 1.00 94.88 99 VAL A O 1
ATOM 731 N N . LEU A 1 100 ? -1.074 -4.317 -10.825 1.00 94.56 100 LEU A N 1
ATOM 732 C CA . LEU A 1 100 ? -0.675 -3.066 -11.467 1.00 94.56 100 LEU A CA 1
ATOM 733 C C . LEU A 1 100 ? 0.195 -3.334 -12.695 1.00 94.56 100 LEU A C 1
ATOM 735 O O . LEU A 1 100 ? 0.967 -4.295 -12.723 1.00 94.56 100 LEU A O 1
ATOM 739 N N . ALA A 1 101 ? 0.091 -2.458 -13.691 1.00 94.44 101 ALA A N 1
ATOM 740 C CA . ALA A 1 101 ? 1.069 -2.353 -14.763 1.00 94.44 101 ALA A CA 1
ATOM 741 C C . ALA A 1 101 ? 2.076 -1.246 -14.414 1.00 94.44 101 ALA A C 1
ATOM 743 O O . ALA A 1 101 ? 1.691 -0.165 -13.980 1.00 94.44 101 ALA A O 1
ATOM 744 N N . ALA A 1 102 ? 3.371 -1.514 -14.590 1.00 93.88 102 ALA A N 1
ATOM 745 C CA . ALA A 1 102 ? 4.441 -0.539 -14.380 1.00 93.88 102 ALA A CA 1
ATOM 746 C C . ALA A 1 102 ? 4.738 0.287 -15.646 1.00 93.88 102 ALA A C 1
ATOM 748 O O . ALA A 1 102 ? 5.895 0.488 -16.024 1.00 93.88 102 ALA A O 1
ATOM 749 N N . ASP A 1 103 ? 3.689 0.705 -16.348 1.00 92.12 103 ASP A N 1
ATOM 750 C CA . ASP A 1 103 ? 3.726 1.546 -17.549 1.00 92.12 103 ASP A CA 1
ATOM 751 C C . ASP A 1 103 ? 3.281 2.995 -17.265 1.00 92.12 103 ASP A C 1
ATOM 753 O O . ASP A 1 103 ? 3.197 3.813 -18.180 1.00 92.12 103 ASP A O 1
ATOM 757 N N . GLY A 1 104 ? 3.046 3.328 -15.990 1.00 82.69 104 GLY A N 1
ATOM 758 C CA . GLY A 1 104 ? 2.567 4.632 -15.544 1.00 82.69 104 GLY A CA 1
ATOM 759 C C . GLY A 1 104 ? 1.050 4.798 -15.602 1.00 82.69 104 GLY A C 1
ATOM 760 O O . GLY A 1 104 ? 0.581 5.931 -15.512 1.00 82.69 104 GLY A O 1
ATOM 761 N N . THR A 1 105 ? 0.290 3.713 -15.769 1.00 81.44 105 THR A N 1
ATOM 762 C CA . THR A 1 1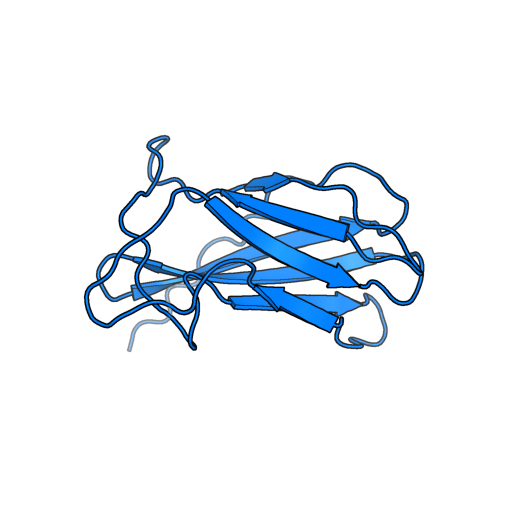05 ? -1.170 3.748 -15.649 1.00 81.44 105 THR A CA 1
ATOM 763 C C . THR A 1 105 ? -1.626 3.760 -14.179 1.00 81.44 105 THR A C 1
ATOM 765 O O . THR A 1 105 ? -0.998 3.109 -13.338 1.00 81.44 105 THR A O 1
ATOM 768 N N . PRO A 1 106 ? -2.723 4.472 -13.849 1.00 75.12 106 PRO A N 1
ATOM 769 C CA . PRO A 1 106 ? -3.241 4.514 -12.485 1.00 75.12 106 PRO A CA 1
ATOM 770 C C . PRO A 1 106 ? -3.685 3.156 -11.952 1.00 75.12 106 PRO A C 1
ATOM 772 O O . PRO A 1 106 ? -4.284 2.348 -12.666 1.00 75.12 106 PRO A O 1
ATOM 775 N N . GLY A 1 107 ? -3.430 2.944 -10.660 1.00 64.44 107 GLY A N 1
ATOM 776 C CA . GLY A 1 107 ? -3.727 1.696 -9.973 1.00 64.44 107 GLY A CA 1
ATOM 777 C C . GLY A 1 107 ? -5.187 1.221 -10.037 1.00 64.44 107 GLY A C 1
ATOM 778 O O . GLY A 1 107 ? -6.130 2.010 -10.000 1.00 64.44 107 GLY A O 1
ATOM 779 N N . ALA A 1 108 ? -5.368 -0.102 -10.119 1.00 63.56 108 ALA A N 1
ATOM 780 C CA . ALA A 1 108 ? -6.666 -0.768 -10.258 1.00 63.56 108 ALA A CA 1
ATOM 781 C C . ALA A 1 108 ? -7.338 -1.100 -8.909 1.00 63.56 108 ALA A C 1
ATOM 783 O O . ALA A 1 108 ? -6.691 -1.224 -7.874 1.00 63.56 108 ALA A O 1
ATOM 784 N N . GLN A 1 109 ? -8.657 -1.312 -8.912 1.00 59.88 109 GLN A N 1
ATOM 785 C CA . GLN A 1 109 ? -9.393 -1.831 -7.750 1.00 59.88 109 GLN A CA 1
ATOM 786 C C . GLN A 1 109 ? -8.980 -3.289 -7.429 1.00 59.88 109 GLN A C 1
ATOM 788 O O . GLN A 1 109 ? -8.540 -4.004 -8.331 1.00 59.88 109 GLN A O 1
ATOM 793 N N . PRO A 1 110 ? -9.104 -3.753 -6.168 1.00 60.22 110 PRO A N 1
ATOM 794 C CA . PRO A 1 110 ? -8.646 -5.086 -5.790 1.00 60.22 110 PRO A CA 1
ATOM 795 C C . PRO A 1 110 ? -9.394 -6.181 -6.549 1.00 60.22 110 PRO A C 1
ATOM 797 O O . PRO A 1 110 ? -10.613 -6.109 -6.724 1.00 60.22 110 PRO A O 1
ATOM 800 N N . VAL A 1 111 ? -8.669 -7.238 -6.918 1.00 60.41 111 VAL A N 1
ATOM 801 C CA . VAL A 1 111 ? -9.289 -8.505 -7.318 1.00 60.41 111 VAL A CA 1
ATOM 802 C C . VAL A 1 111 ? -9.823 -9.149 -6.046 1.00 60.41 111 VAL A C 1
ATOM 804 O O . VAL A 1 111 ? -9.058 -9.527 -5.161 1.00 60.41 111 VAL A O 1
ATOM 807 N N . GLN A 1 112 ? -11.146 -9.235 -5.920 1.00 44.09 112 GLN A N 1
ATOM 808 C CA . GLN A 1 112 ? -11.758 -9.950 -4.807 1.00 44.09 112 GLN A CA 1
ATOM 809 C C . GLN A 1 112 ? -11.631 -11.451 -5.064 1.00 44.09 112 GLN A C 1
ATOM 811 O O . GLN A 1 112 ? -12.313 -11.994 -5.931 1.00 44.09 112 GLN A O 1
ATOM 816 N N . THR A 1 113 ? -10.763 -12.131 -4.321 1.00 41.91 113 THR A N 1
ATOM 817 C CA . THR A 1 113 ? -10.859 -13.584 -4.167 1.00 41.91 113 THR A CA 1
ATOM 818 C C . THR A 1 113 ? -12.022 -13.892 -3.219 1.00 41.91 113 THR A C 1
ATOM 820 O O . THR A 1 113 ? -12.076 -13.300 -2.137 1.00 41.91 113 THR A O 1
ATOM 823 N N . PRO A 1 114 ? -12.963 -14.788 -3.578 1.00 36.97 114 PRO A N 1
ATOM 824 C CA . PRO A 1 114 ? -13.945 -15.299 -2.627 1.00 36.97 114 PRO A CA 1
ATOM 825 C C . PRO A 1 114 ? -13.205 -15.905 -1.431 1.00 36.97 114 PRO A C 1
ATOM 827 O O . PRO A 1 114 ? -12.289 -16.702 -1.617 1.00 36.97 114 PRO A O 1
ATOM 830 N N . GLY A 1 115 ? -13.549 -15.474 -0.218 1.00 40.00 115 GLY A N 1
ATOM 831 C CA . GLY A 1 115 ? -12.842 -15.879 0.993 1.00 40.00 115 GLY A CA 1
ATOM 832 C C . GLY A 1 115 ? -12.959 -17.380 1.254 1.00 40.00 115 GLY A C 1
ATOM 833 O O . GLY A 1 115 ? -14.054 -17.8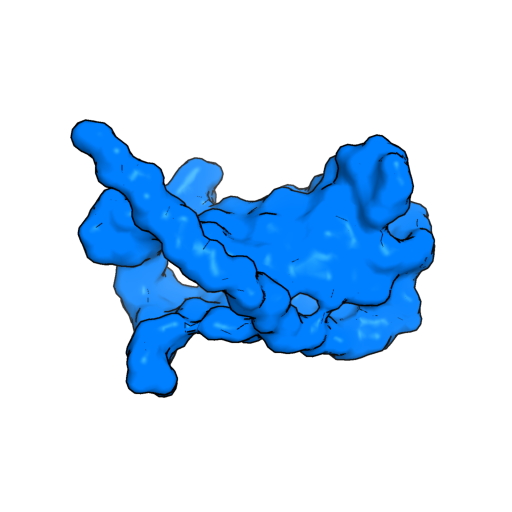80 1.502 1.00 40.00 115 GLY A O 1
ATOM 834 N N . GLU A 1 116 ? -11.829 -18.084 1.261 1.00 38.81 116 GLU A N 1
ATOM 835 C CA . GLU A 1 116 ? -11.727 -19.399 1.888 1.00 38.81 116 GLU A CA 1
ATOM 836 C C . GLU A 1 116 ? -11.524 -19.213 3.394 1.00 38.81 116 GLU A C 1
ATOM 838 O O . GLU A 1 116 ? -10.448 -18.864 3.880 1.00 38.81 116 GLU A O 1
ATOM 843 N N . SER A 1 117 ? -12.607 -19.435 4.138 1.00 39.84 117 SER A N 1
ATOM 844 C CA . SER A 1 117 ? -12.568 -19.653 5.578 1.00 39.84 117 SER A CA 1
ATOM 845 C C . SER A 1 117 ? -11.896 -21.000 5.846 1.00 39.84 117 SER A C 1
ATOM 847 O O . SER A 1 117 ? -12.519 -22.046 5.694 1.00 39.84 117 SER A O 1
ATOM 849 N N . HIS A 1 118 ? -10.628 -20.982 6.251 1.00 45.12 118 HIS A N 1
ATOM 850 C CA . HIS A 1 118 ? -9.992 -22.143 6.868 1.00 45.12 118 HIS A CA 1
ATOM 851 C C . HIS A 1 118 ? -10.120 -22.017 8.385 1.00 45.12 118 HIS A C 1
ATOM 853 O O . HIS A 1 118 ? -9.310 -21.370 9.046 1.00 45.12 118 HIS A O 1
ATOM 859 N N . GLY A 1 119 ? -11.194 -22.598 8.917 1.00 44.22 119 GLY A N 1
ATOM 860 C CA . GLY A 1 119 ? -11.316 -22.894 10.338 1.00 44.22 119 GLY A CA 1
ATOM 861 C C . GLY A 1 119 ? -10.620 -24.211 10.677 1.00 44.22 119 GLY A C 1
ATOM 862 O O . GLY A 1 119 ? -10.755 -25.178 9.930 1.00 44.22 119 GLY A O 1
ATOM 863 N N . HIS A 1 120 ? -9.927 -24.232 11.814 1.00 44.41 120 HIS A N 1
ATOM 864 C CA . HIS A 1 120 ? -9.705 -25.405 12.657 1.00 44.41 120 HIS A CA 1
ATOM 865 C C . HIS A 1 120 ? -9.612 -24.960 14.116 1.00 44.41 120 HIS A C 1
ATOM 867 O O . HIS A 1 120 ? -8.986 -23.905 14.364 1.00 44.41 120 HIS A O 1
#

pLDDT: mean 88.78, std 15.34, range [36.97, 97.94]